Protein AF-A0A8I1AGE9-F1 (afdb_monomer_lite)

Organism: Thermoactinomyces intermedius (NCBI:txid2024)

Sequence (93 aa):
MTFSQLKESVLVKGDESTYSWNEPWRRHLVDNLEFLVKQLWDAGIEEVYIGGSFCTDAPQPGDLDAYFVLDIGDVNDRDIAIDCIFDGQYKAS

Radius of gyration: 15.95 Å; chains: 1; bounding box: 42×20×40 Å

Structure (mmCIF, N/CA/C/O backbone):
data_AF-A0A8I1AGE9-F1
#
_entry.id   AF-A0A8I1AGE9-F1
#
loop_
_atom_site.group_PDB
_atom_site.id
_atom_site.type_symbol
_atom_site.label_atom_id
_atom_site.label_alt_id
_atom_site.label_comp_id
_atom_site.label_asym_id
_atom_site.label_entity_id
_atom_site.label_seq_id
_atom_site.pdbx_PDB_ins_code
_atom_site.Cartn_x
_atom_site.Cartn_y
_atom_site.Cartn_z
_atom_site.occupancy
_atom_site.B_iso_or_equiv
_atom_site.auth_seq_id
_atom_site.auth_comp_id
_atom_site.auth_asym_id
_atom_site.auth_atom_id
_atom_site.pdbx_PDB_model_num
ATOM 1 N N . MET A 1 1 ? 5.240 -6.168 8.257 1.00 85.56 1 MET A N 1
ATOM 2 C CA . MET A 1 1 ? 6.115 -5.556 7.229 1.00 85.56 1 MET A CA 1
ATOM 3 C C . MET A 1 1 ? 5.832 -4.062 7.217 1.00 85.56 1 MET A C 1
ATOM 5 O O . MET A 1 1 ? 4.665 -3.708 7.260 1.00 85.56 1 MET A O 1
ATOM 9 N N . THR A 1 2 ? 6.845 -3.195 7.217 1.00 93.88 2 THR A N 1
ATOM 10 C CA . THR A 1 2 ? 6.653 -1.732 7.121 1.00 93.88 2 THR A CA 1
ATOM 11 C C . THR A 1 2 ? 6.567 -1.272 5.661 1.00 93.88 2 THR A C 1
ATOM 13 O O . THR A 1 2 ? 7.006 -1.992 4.763 1.00 93.88 2 THR A O 1
ATOM 16 N N . PHE A 1 3 ? 6.076 -0.054 5.402 1.00 96.38 3 PHE A N 1
ATOM 17 C CA . PHE A 1 3 ? 6.072 0.512 4.043 1.00 96.38 3 PHE A CA 1
ATOM 18 C C . PHE A 1 3 ? 7.473 0.638 3.451 1.00 96.38 3 PHE A C 1
ATOM 20 O O . PHE A 1 3 ? 7.675 0.309 2.285 1.00 96.38 3 PHE A O 1
ATOM 27 N N . SER A 1 4 ? 8.463 1.024 4.260 1.00 97.25 4 SER A N 1
ATOM 28 C CA . SER A 1 4 ? 9.860 1.036 3.822 1.00 97.25 4 SER A CA 1
ATOM 29 C C . SER A 1 4 ? 10.336 -0.362 3.426 1.00 97.25 4 SER A C 1
ATOM 31 O O . SER A 1 4 ? 10.983 -0.510 2.400 1.00 97.25 4 SER A O 1
ATOM 33 N N . GLN A 1 5 ? 9.975 -1.406 4.180 1.00 97.44 5 GLN A N 1
ATOM 34 C CA . GLN A 1 5 ? 10.316 -2.786 3.812 1.00 97.44 5 GLN A CA 1
ATOM 35 C C . GLN A 1 5 ? 9.614 -3.236 2.523 1.00 97.44 5 GLN A C 1
ATOM 37 O O . GLN A 1 5 ? 10.247 -3.875 1.688 1.00 97.44 5 GLN A O 1
ATOM 42 N N . LEU A 1 6 ? 8.340 -2.880 2.328 1.00 96.81 6 LEU A N 1
ATOM 43 C CA . LEU A 1 6 ? 7.596 -3.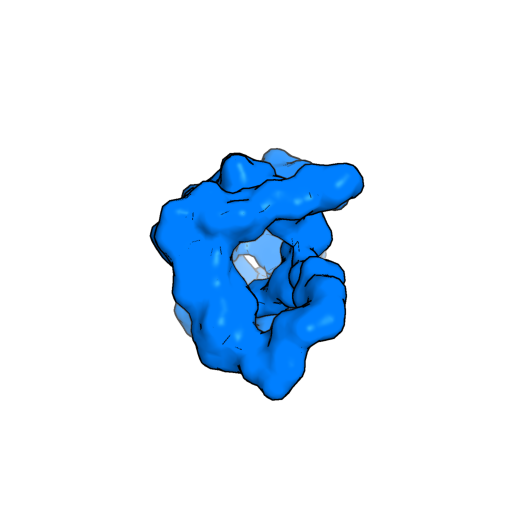201 1.105 1.00 96.81 6 LEU A CA 1
ATOM 44 C C . LEU A 1 6 ? 8.212 -2.524 -0.129 1.00 96.81 6 LEU A C 1
ATOM 46 O O . LEU A 1 6 ? 8.421 -3.182 -1.147 1.00 96.81 6 LEU A O 1
ATOM 50 N N . LYS A 1 7 ? 8.565 -1.239 -0.017 1.00 97.31 7 LYS A N 1
ATOM 51 C CA . LYS A 1 7 ? 9.231 -0.452 -1.071 1.00 97.31 7 LYS A CA 1
ATOM 52 C C . LYS A 1 7 ? 10.592 -1.015 -1.483 1.00 97.31 7 LYS A C 1
ATOM 54 O O . LYS A 1 7 ? 11.015 -0.820 -2.619 1.00 97.31 7 LYS A O 1
ATOM 59 N N . GLU A 1 8 ? 11.255 -1.722 -0.574 1.00 97.25 8 GLU A N 1
ATOM 60 C CA . GLU A 1 8 ? 12.547 -2.365 -0.816 1.00 97.25 8 GLU A CA 1
ATOM 61 C C . GLU A 1 8 ? 12.432 -3.851 -1.189 1.00 97.25 8 GLU A C 1
ATOM 63 O O . GLU A 1 8 ? 13.446 -4.494 -1.458 1.00 97.25 8 GLU A O 1
ATOM 68 N N . SER A 1 9 ? 11.217 -4.402 -1.216 1.00 96.25 9 SER A N 1
ATOM 69 C CA . SER A 1 9 ? 10.971 -5.815 -1.501 1.00 96.25 9 SER A CA 1
ATOM 70 C C . SER A 1 9 ? 10.990 -6.138 -2.998 1.00 96.25 9 SER A C 1
ATOM 72 O O . SER A 1 9 ? 10.875 -5.257 -3.856 1.00 96.25 9 SER A O 1
ATOM 74 N N . VAL A 1 10 ? 11.029 -7.439 -3.304 1.00 95.00 10 VAL A N 1
ATOM 75 C CA . VAL A 1 10 ? 10.892 -7.975 -4.668 1.00 95.00 10 VAL A CA 1
ATOM 76 C C . VAL A 1 10 ? 9.594 -7.528 -5.351 1.00 95.00 10 VAL A C 1
ATOM 78 O O . VAL A 1 10 ? 9.569 -7.349 -6.561 1.00 95.00 10 VAL A O 1
ATOM 81 N N . LEU A 1 11 ? 8.530 -7.247 -4.589 1.00 95.50 11 LEU A N 1
ATOM 82 C CA . LEU A 1 11 ? 7.253 -6.780 -5.138 1.00 95.50 11 LEU A CA 1
ATOM 83 C C . LEU A 1 11 ? 7.336 -5.370 -5.737 1.00 95.50 11 LEU A C 1
ATOM 85 O O . LEU A 1 11 ? 6.466 -4.994 -6.519 1.00 95.50 11 LEU A O 1
ATOM 89 N N . VAL A 1 12 ? 8.358 -4.586 -5.390 1.00 96.44 12 VAL A N 1
ATOM 90 C CA . VAL A 1 12 ? 8.581 -3.251 -5.961 1.00 96.44 12 VAL A CA 1
ATOM 91 C C . VAL A 1 12 ? 9.809 -3.249 -6.856 1.00 96.44 12 VAL A C 1
ATOM 93 O O . VAL A 1 12 ? 9.696 -2.830 -8.002 1.00 96.44 12 VAL A O 1
ATOM 96 N N . LYS A 1 13 ? 10.941 -3.791 -6.398 1.00 95.56 13 LYS A N 1
ATOM 97 C CA . LYS A 1 13 ? 12.204 -3.788 -7.157 1.00 95.56 13 LYS A CA 1
ATOM 98 C C . LYS A 1 13 ? 12.292 -4.846 -8.257 1.00 95.56 13 LYS A C 1
ATOM 100 O O . LYS A 1 13 ? 13.074 -4.691 -9.187 1.00 95.56 13 LYS A O 1
ATOM 105 N N . GLY A 1 14 ? 11.495 -5.906 -8.159 1.00 93.06 14 GLY A N 1
ATOM 106 C CA . GLY A 1 14 ? 11.645 -7.086 -9.002 1.00 93.06 14 GLY A CA 1
ATOM 107 C C . GLY A 1 14 ? 12.807 -7.961 -8.538 1.00 93.06 14 GLY A C 1
ATOM 108 O O . GLY A 1 14 ? 13.519 -7.642 -7.585 1.00 93.06 14 GLY A O 1
ATOM 109 N N . ASP A 1 15 ? 12.969 -9.100 -9.198 1.00 89.56 15 ASP A N 1
ATOM 110 C CA . ASP A 1 15 ? 13.991 -10.118 -8.925 1.00 89.56 15 ASP A CA 1
ATOM 111 C C . ASP A 1 15 ? 15.107 -10.133 -9.987 1.00 89.56 15 ASP A C 1
ATOM 113 O O . ASP A 1 15 ? 15.828 -11.119 -10.114 1.00 89.56 15 ASP A O 1
ATOM 117 N N . GLU A 1 16 ? 15.208 -9.064 -10.786 1.00 81.31 16 GLU A N 1
ATOM 118 C CA . GLU A 1 16 ? 16.097 -8.920 -11.953 1.00 81.31 16 GLU A CA 1
ATOM 119 C C . GLU A 1 16 ? 15.829 -9.912 -13.107 1.00 81.31 16 GLU A C 1
ATOM 121 O O . GLU A 1 16 ? 16.400 -9.757 -14.188 1.00 81.31 16 GLU A O 1
ATOM 126 N N . SER A 1 17 ? 14.927 -10.888 -12.939 1.00 80.69 17 SER A N 1
ATOM 127 C CA . SER A 1 17 ? 14.594 -11.877 -13.973 1.00 80.69 17 SER A CA 1
ATOM 128 C C . SER A 1 17 ? 13.588 -11.337 -14.997 1.00 80.69 17 SER A C 1
ATOM 130 O O . SER A 1 17 ? 13.586 -11.745 -16.162 1.00 80.69 17 SER A O 1
ATOM 132 N N . THR A 1 18 ? 12.765 -10.369 -14.585 1.00 75.94 18 THR A N 1
ATOM 133 C CA . THR A 1 18 ? 11.729 -9.756 -15.422 1.00 75.94 18 THR A CA 1
ATOM 134 C C . THR A 1 18 ? 12.208 -8.434 -16.021 1.00 75.94 18 THR A C 1
ATOM 136 O O . THR A 1 18 ? 12.206 -7.396 -15.363 1.00 75.94 18 THR A O 1
ATOM 139 N N . TYR A 1 19 ? 12.556 -8.443 -17.312 1.00 74.75 19 TYR A N 1
ATOM 140 C CA . TYR A 1 19 ? 13.091 -7.265 -18.019 1.00 74.75 19 TYR A CA 1
ATOM 141 C C . TYR A 1 19 ? 12.119 -6.070 -18.082 1.00 74.75 19 TYR A C 1
ATOM 143 O O . TYR A 1 19 ? 12.533 -4.929 -18.255 1.00 74.75 19 TYR A O 1
ATOM 151 N N . SER A 1 20 ? 10.815 -6.321 -17.951 1.00 88.69 20 SER A N 1
ATOM 152 C CA . SER A 1 20 ? 9.754 -5.312 -18.043 1.00 88.69 20 SER A CA 1
ATOM 153 C C . SER A 1 20 ? 9.199 -4.867 -16.685 1.00 88.69 20 SER A C 1
ATOM 155 O O . SER A 1 20 ? 8.123 -4.274 -16.639 1.00 88.69 20 SER A O 1
ATOM 157 N N . TRP A 1 21 ? 9.880 -5.175 -15.578 1.00 94.94 21 TRP A N 1
ATOM 158 C CA . TRP A 1 21 ? 9.391 -4.840 -14.244 1.00 94.94 21 TRP A CA 1
ATOM 159 C C . TRP A 1 21 ? 9.347 -3.325 -14.019 1.00 94.94 21 TRP A C 1
ATOM 161 O O . TRP A 1 21 ? 10.379 -2.655 -13.955 1.00 94.94 21 TRP A O 1
ATOM 171 N N . ASN A 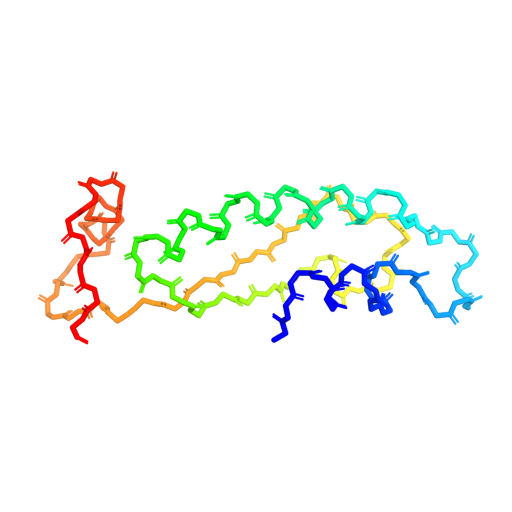1 22 ? 8.144 -2.765 -13.896 1.00 95.25 22 ASN A N 1
ATOM 172 C CA . ASN A 1 22 ? 7.971 -1.325 -13.747 1.00 95.25 22 ASN A CA 1
ATOM 173 C C . ASN A 1 22 ? 8.065 -0.911 -12.268 1.00 95.25 22 ASN A C 1
ATOM 175 O O . ASN A 1 22 ? 7.050 -0.659 -11.611 1.00 95.25 22 ASN A O 1
ATOM 179 N N . GLU A 1 23 ? 9.294 -0.845 -11.741 1.00 95.62 23 GLU A N 1
ATOM 180 C CA . GLU A 1 23 ? 9.556 -0.410 -10.360 1.00 95.62 23 GLU A CA 1
ATOM 181 C C . GLU A 1 23 ? 8.944 0.971 -10.049 1.00 95.62 23 GLU A C 1
ATOM 183 O O . GLU A 1 23 ? 8.242 1.073 -9.038 1.00 95.62 23 GLU A O 1
ATOM 188 N N . PRO A 1 24 ? 9.141 2.032 -10.866 1.00 96.88 24 PRO A N 1
ATOM 189 C CA . PRO A 1 24 ? 8.589 3.350 -10.550 1.00 96.88 24 PRO A CA 1
ATOM 190 C C . PRO A 1 24 ? 7.067 3.335 -10.386 1.00 96.88 24 PRO A C 1
ATOM 192 O O . PRO A 1 24 ? 6.537 3.969 -9.473 1.00 96.88 24 PRO A O 1
ATOM 195 N N . TRP A 1 25 ? 6.363 2.573 -11.227 1.00 97.00 25 TRP A N 1
ATOM 196 C CA . TRP A 1 25 ? 4.915 2.420 -11.119 1.00 97.00 25 TRP A CA 1
ATOM 197 C C . TRP A 1 25 ? 4.501 1.668 -9.853 1.00 97.00 25 TRP A C 1
ATOM 199 O O . TRP A 1 25 ? 3.634 2.126 -9.113 1.00 97.00 25 TRP A O 1
ATOM 209 N N . ARG A 1 26 ? 5.156 0.545 -9.547 1.00 97.31 26 ARG A N 1
ATOM 210 C CA . ARG A 1 26 ? 4.877 -0.225 -8.326 1.00 97.31 26 ARG A CA 1
ATOM 211 C C . ARG A 1 26 ? 5.151 0.597 -7.065 1.00 97.31 26 ARG A C 1
ATOM 213 O O . ARG A 1 26 ? 4.368 0.534 -6.121 1.00 97.31 26 ARG A O 1
ATOM 220 N N . ARG A 1 27 ? 6.200 1.425 -7.063 1.00 97.88 27 ARG A N 1
ATOM 221 C CA . ARG A 1 27 ? 6.483 2.374 -5.976 1.00 97.88 27 ARG A CA 1
ATOM 222 C C . ARG A 1 27 ? 5.364 3.405 -5.819 1.00 97.88 27 ARG A C 1
ATOM 224 O O . ARG A 1 27 ? 4.907 3.607 -4.699 1.00 97.88 27 ARG A O 1
ATOM 231 N N . HIS A 1 28 ? 4.875 3.969 -6.925 1.00 97.69 28 HIS A N 1
ATOM 232 C CA . HIS A 1 28 ? 3.731 4.885 -6.917 1.00 97.69 28 HIS A CA 1
ATOM 233 C C . HIS A 1 28 ? 2.467 4.241 -6.321 1.00 97.69 28 HIS A C 1
ATOM 235 O O . HIS A 1 28 ? 1.793 4.858 -5.498 1.00 97.69 28 HIS A O 1
ATOM 241 N N . LEU A 1 29 ? 2.171 2.984 -6.669 1.00 97.44 29 LEU A N 1
ATOM 242 C CA . LEU A 1 29 ? 1.047 2.252 -6.074 1.00 97.44 29 LEU A CA 1
ATOM 243 C C . LEU A 1 29 ? 1.213 2.066 -4.558 1.00 97.44 29 LEU A C 1
ATOM 245 O O . LEU A 1 29 ? 0.256 2.250 -3.807 1.00 97.44 29 LEU A O 1
ATOM 249 N N . VAL A 1 30 ? 2.427 1.754 -4.092 1.00 97.62 30 VAL A N 1
ATOM 250 C CA . VAL A 1 30 ? 2.715 1.623 -2.655 1.00 97.62 30 VAL A CA 1
ATOM 251 C C . VAL A 1 30 ? 2.626 2.966 -1.922 1.00 97.62 30 VAL A C 1
ATOM 253 O O . VAL A 1 30 ? 2.160 2.992 -0.786 1.00 97.62 30 VAL A O 1
ATOM 256 N N . ASP A 1 31 ? 3.025 4.078 -2.546 1.00 97.50 31 ASP A N 1
ATOM 257 C CA . ASP A 1 31 ? 2.865 5.418 -1.964 1.00 97.50 31 ASP A CA 1
ATOM 258 C C . ASP A 1 31 ? 1.378 5.767 -1.761 1.00 97.50 31 ASP A C 1
ATOM 260 O O . ASP A 1 31 ? 0.995 6.266 -0.699 1.00 97.50 31 ASP A O 1
ATOM 264 N N . ASN A 1 32 ? 0.525 5.439 -2.738 1.00 96.19 32 ASN A N 1
ATOM 265 C CA . ASN A 1 32 ? -0.925 5.628 -2.627 1.00 96.19 32 ASN A CA 1
ATOM 266 C C . ASN A 1 32 ? -1.536 4.725 -1.543 1.00 96.19 3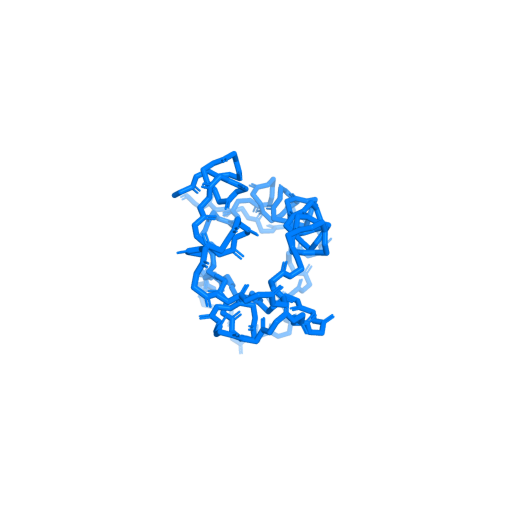2 ASN A C 1
ATOM 268 O O . ASN A 1 32 ? -2.356 5.183 -0.746 1.00 96.19 32 ASN A O 1
ATOM 272 N N . LEU A 1 33 ? -1.111 3.458 -1.472 1.00 95.81 33 LEU A N 1
ATOM 273 C CA . LEU A 1 33 ? -1.537 2.539 -0.416 1.00 95.81 33 LEU A CA 1
ATOM 274 C C . LEU A 1 33 ? -1.145 3.061 0.972 1.00 95.81 33 LEU A C 1
ATOM 276 O O . LEU A 1 33 ? -1.966 3.033 1.883 1.00 95.81 33 LEU A O 1
ATOM 280 N N . GLU A 1 34 ? 0.088 3.545 1.142 1.00 96.62 34 GLU A N 1
ATOM 281 C CA . GLU A 1 34 ? 0.574 4.069 2.422 1.00 96.62 34 GLU A CA 1
ATOM 282 C C . GLU A 1 34 ? -0.304 5.211 2.943 1.00 96.62 34 GLU A C 1
ATOM 284 O O . GLU A 1 34 ? -0.596 5.271 4.139 1.00 96.62 34 GLU A O 1
ATOM 289 N N . PHE A 1 35 ? -0.763 6.090 2.053 1.00 94.75 35 PHE A N 1
ATOM 290 C CA . PHE A 1 35 ? -1.675 7.171 2.417 1.00 94.75 35 PHE A CA 1
ATOM 291 C C . PHE A 1 35 ? -3.033 6.658 2.926 1.00 94.75 35 PHE A C 1
ATOM 293 O O . PHE A 1 35 ? -3.563 7.189 3.903 1.00 94.75 35 PHE A O 1
ATOM 300 N N . LEU A 1 36 ? -3.596 5.624 2.296 1.00 92.25 36 LEU A N 1
ATOM 301 C CA . LEU A 1 36 ? -4.890 5.047 2.683 1.00 92.25 36 LEU A CA 1
ATOM 302 C C . LEU A 1 36 ? -4.792 4.223 3.971 1.00 92.25 36 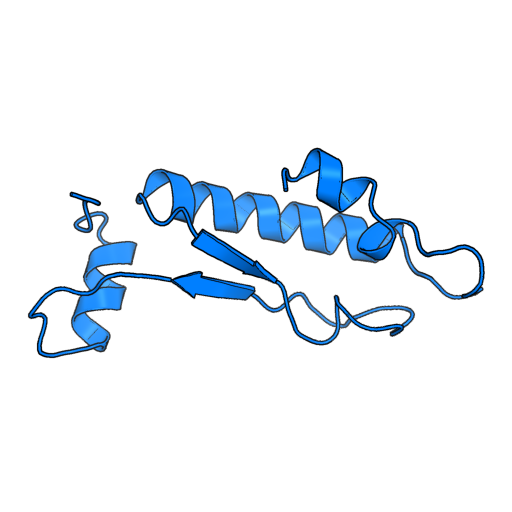LEU A C 1
ATOM 304 O O . LEU A 1 36 ? -5.604 4.376 4.877 1.00 92.25 36 LEU A O 1
ATOM 308 N N . VAL A 1 37 ? -3.766 3.384 4.088 1.00 93.75 37 VAL A N 1
ATOM 309 C CA . VAL A 1 37 ? -3.585 2.501 5.247 1.00 93.75 37 VAL A CA 1
ATOM 310 C C . VAL A 1 37 ? -3.283 3.282 6.518 1.00 93.75 37 VAL A C 1
ATOM 312 O O . VAL A 1 37 ? -3.758 2.896 7.578 1.00 93.75 37 VAL A O 1
ATOM 315 N N . LYS A 1 38 ? -2.564 4.408 6.439 1.00 93.31 38 LYS A N 1
ATOM 316 C CA . LYS A 1 38 ? -2.371 5.272 7.615 1.00 93.31 38 LYS A CA 1
ATOM 317 C C . LYS A 1 38 ? -3.692 5.792 8.181 1.00 93.31 38 LYS A C 1
ATOM 319 O O . LYS A 1 38 ? -3.833 5.837 9.392 1.00 93.31 38 LYS A O 1
ATOM 324 N N . GLN A 1 39 ? -4.669 6.105 7.328 1.00 89.50 39 GLN A N 1
ATOM 325 C CA . GLN A 1 39 ? -6.001 6.513 7.787 1.00 89.50 39 GLN A CA 1
ATOM 326 C C . GLN A 1 39 ? -6.747 5.355 8.464 1.00 89.50 39 GLN A C 1
ATOM 328 O O . GLN A 1 39 ? -7.414 5.566 9.471 1.00 89.50 39 GLN A O 1
ATOM 333 N N . LEU A 1 40 ? -6.598 4.126 7.954 1.00 88.69 40 LEU A N 1
ATOM 334 C CA . LEU A 1 40 ? -7.139 2.927 8.607 1.00 88.69 40 LEU A CA 1
ATOM 335 C C . LEU A 1 40 ? -6.481 2.688 9.976 1.00 88.69 40 LEU A C 1
ATOM 337 O O . LEU A 1 40 ? -7.178 2.427 10.953 1.00 88.69 40 LEU A O 1
ATOM 341 N N . TRP A 1 41 ? -5.159 2.845 10.070 1.00 89.88 41 TRP A N 1
ATOM 342 C CA . TRP A 1 41 ? -4.420 2.749 11.332 1.00 89.88 41 TRP A CA 1
ATOM 343 C C . TRP A 1 41 ? -4.848 3.818 12.338 1.00 89.88 41 TRP A C 1
ATOM 345 O O . TRP A 1 41 ? -5.055 3.496 13.504 1.00 89.88 41 TRP A O 1
ATOM 355 N N . ASP A 1 42 ? -5.052 5.059 11.893 1.00 87.19 42 ASP A N 1
ATOM 356 C CA . ASP A 1 42 ? -5.564 6.141 12.743 1.00 87.19 42 ASP A CA 1
ATOM 357 C C . ASP A 1 42 ? -6.988 5.845 13.260 1.00 87.19 42 ASP A C 1
ATOM 359 O O . ASP A 1 42 ? -7.357 6.289 14.348 1.00 87.19 42 ASP A O 1
ATOM 363 N N . ALA A 1 43 ? -7.768 5.050 12.519 1.00 83.06 43 ALA A N 1
ATOM 364 C CA . ALA A 1 43 ? -9.070 4.533 12.935 1.00 83.06 43 ALA A CA 1
ATOM 365 C C . ALA A 1 43 ? -8.989 3.246 13.787 1.00 83.06 43 ALA A C 1
ATOM 367 O O . ALA A 1 43 ? -10.022 2.717 14.184 1.00 83.06 43 ALA A O 1
ATOM 368 N N . GLY A 1 44 ? -7.795 2.726 14.091 1.00 85.00 44 GLY A N 1
ATOM 369 C CA . GLY A 1 44 ? -7.606 1.504 14.885 1.00 85.00 44 GLY A CA 1
ATOM 370 C C . GLY A 1 44 ? -7.756 0.193 14.102 1.00 85.00 44 GLY A C 1
ATOM 371 O O . GLY A 1 44 ? -7.911 -0.867 14.705 1.00 85.00 44 GLY A O 1
ATOM 372 N N . ILE A 1 45 ? -7.722 0.241 12.768 1.00 87.12 45 ILE A N 1
ATOM 373 C CA . ILE A 1 45 ? -7.765 -0.934 11.887 1.00 87.12 45 ILE A CA 1
ATOM 374 C C . ILE A 1 45 ? -6.333 -1.282 11.481 1.00 87.12 45 ILE A C 1
ATOM 376 O O . ILE A 1 45 ? -5.825 -0.784 10.480 1.00 87.12 45 ILE A O 1
ATOM 380 N N . GLU A 1 46 ? -5.658 -2.113 12.272 1.00 88.88 46 GLU A N 1
ATOM 381 C CA . GLU A 1 46 ? -4.212 -2.347 12.131 1.00 88.88 46 GLU A CA 1
ATOM 382 C C . GLU A 1 46 ? -3.849 -3.431 11.100 1.00 88.88 46 GLU A C 1
ATOM 384 O O . GLU A 1 46 ? -2.790 -3.369 10.464 1.00 88.88 46 GLU A O 1
ATOM 389 N N . GLU A 1 47 ? -4.732 -4.412 10.899 1.00 91.44 47 GLU A N 1
ATOM 390 C CA . GLU A 1 47 ? -4.483 -5.577 10.048 1.00 91.44 47 GLU A CA 1
ATOM 391 C C . GLU A 1 47 ? -4.921 -5.326 8.602 1.00 91.44 47 GLU A C 1
ATOM 393 O O . GLU A 1 47 ? -6.099 -5.442 8.262 1.00 91.44 47 GLU A O 1
ATOM 398 N N . VAL A 1 48 ? -3.950 -5.016 7.735 1.00 92.62 48 VAL A N 1
ATOM 399 C CA . VAL A 1 48 ? -4.155 -4.800 6.295 1.00 92.62 48 VAL A CA 1
ATOM 400 C C . VAL A 1 48 ? -3.295 -5.758 5.472 1.00 92.62 48 VAL A C 1
ATOM 402 O O . VAL A 1 48 ? -2.089 -5.891 5.695 1.00 92.62 48 VAL A O 1
ATOM 405 N N . TYR A 1 49 ? -3.907 -6.382 4.469 1.00 94.69 49 TYR A N 1
ATOM 406 C CA . TYR A 1 49 ? -3.292 -7.363 3.583 1.00 94.69 49 TYR A CA 1
ATOM 407 C C . TYR A 1 49 ? -3.392 -6.917 2.125 1.00 94.69 49 TYR A C 1
ATOM 409 O O . TYR A 1 49 ? -4.443 -6.468 1.675 1.00 94.69 49 TYR A O 1
ATOM 417 N N . ILE A 1 50 ? -2.295 -7.073 1.380 1.00 94.62 50 ILE A N 1
ATOM 418 C CA . ILE A 1 50 ? -2.187 -6.711 -0.042 1.00 94.62 50 ILE A CA 1
ATOM 419 C C . ILE A 1 50 ? -2.314 -7.976 -0.890 1.00 94.62 50 ILE A C 1
ATOM 421 O O . ILE A 1 50 ? -1.725 -9.011 -0.561 1.00 94.62 50 ILE A O 1
ATOM 425 N N . GLY A 1 51 ? -3.045 -7.892 -1.997 1.00 93.69 51 GLY A N 1
ATOM 426 C CA . GLY A 1 51 ? -3.252 -9.003 -2.916 1.00 93.69 51 GLY A CA 1
ATOM 427 C C . GLY A 1 51 ? -3.316 -8.567 -4.375 1.00 93.69 51 GLY A C 1
ATOM 428 O O . GLY A 1 51 ? -2.714 -7.574 -4.784 1.00 93.69 51 GLY A O 1
ATOM 429 N N . GLY A 1 52 ? -4.043 -9.361 -5.160 1.00 93.06 52 GLY A N 1
ATOM 430 C CA . GLY A 1 52 ? -4.345 -9.045 -6.549 1.00 93.06 52 GLY A CA 1
ATOM 431 C C . GLY A 1 52 ? -3.129 -9.014 -7.470 1.00 93.06 52 GLY A C 1
ATOM 432 O O . GLY A 1 52 ? -2.113 -9.669 -7.221 1.00 93.06 52 GLY A O 1
ATOM 433 N N . SER A 1 53 ? -3.253 -8.259 -8.565 1.00 93.25 53 SER A N 1
ATOM 434 C CA . SER A 1 53 ? -2.262 -8.259 -9.653 1.00 93.25 53 SER A CA 1
ATOM 435 C C . SER A 1 53 ? -0.888 -7.733 -9.219 1.00 93.25 53 SER A C 1
ATOM 437 O O . SER A 1 53 ? 0.138 -8.169 -9.746 1.00 93.25 53 SER A O 1
ATOM 439 N N . PHE A 1 54 ? -0.840 -6.874 -8.199 1.00 95.50 54 PHE A N 1
ATOM 440 C CA . PHE A 1 54 ? 0.401 -6.364 -7.619 1.00 95.50 54 PHE A CA 1
ATOM 441 C C . PHE A 1 54 ? 1.298 -7.478 -7.052 1.00 95.50 54 PHE A C 1
ATOM 443 O O . PHE A 1 54 ? 2.521 -7.423 -7.199 1.00 95.50 54 PHE A O 1
ATOM 450 N N . CYS A 1 55 ? 0.707 -8.521 -6.464 1.00 94.75 55 CYS A N 1
ATOM 451 C CA . CYS A 1 55 ? 1.425 -9.653 -5.866 1.00 94.75 55 CYS A CA 1
ATOM 452 C C . CYS A 1 55 ? 1.804 -10.754 -6.877 1.00 94.75 55 CYS A C 1
ATOM 454 O O . CYS A 1 55 ? 2.172 -11.856 -6.475 1.00 94.75 55 CYS A O 1
ATOM 456 N N . THR A 1 56 ? 1.704 -10.473 -8.178 1.00 92.69 56 THR A N 1
ATOM 457 C CA . THR A 1 56 ? 2.044 -11.403 -9.266 1.00 92.69 56 THR A CA 1
ATOM 458 C C . THR A 1 56 ? 3.272 -10.930 -10.050 1.00 92.69 56 THR A C 1
ATOM 460 O O . THR A 1 56 ? 3.808 -9.845 -9.801 1.00 92.69 56 THR A O 1
ATOM 463 N N . ASP A 1 57 ? 3.688 -11.727 -11.034 1.00 91.12 57 ASP A N 1
ATOM 464 C CA . ASP A 1 57 ? 4.754 -11.420 -11.992 1.00 91.12 57 ASP A CA 1
ATOM 465 C C . ASP A 1 57 ? 4.326 -10.439 -13.106 1.00 91.12 57 ASP A C 1
ATOM 467 O O . ASP A 1 57 ? 5.086 -10.182 -14.041 1.00 91.12 57 ASP A O 1
ATOM 471 N N . ALA A 1 58 ? 3.133 -9.836 -12.999 1.00 90.50 58 ALA A N 1
ATOM 472 C CA . ALA A 1 58 ? 2.669 -8.808 -13.922 1.00 90.50 58 ALA A CA 1
ATOM 473 C C . ALA A 1 58 ? 3.700 -7.660 -14.039 1.00 90.50 58 ALA A C 1
ATOM 475 O O . ALA A 1 58 ? 3.987 -6.991 -13.039 1.00 90.50 58 ALA A O 1
ATOM 476 N N . PRO A 1 59 ? 4.224 -7.359 -15.244 1.00 88.25 59 PRO A N 1
ATOM 477 C CA . PRO A 1 59 ? 5.236 -6.316 -15.436 1.00 88.25 59 PRO A CA 1
ATOM 478 C C . PRO A 1 59 ? 4.817 -4.942 -14.903 1.00 88.25 59 PRO A C 1
ATOM 480 O O . PRO A 1 59 ? 5.602 -4.228 -14.277 1.00 88.25 59 PRO A O 1
ATOM 483 N N . GLN A 1 60 ? 3.548 -4.602 -15.126 1.00 93.06 60 GLN A N 1
ATOM 484 C CA . GLN A 1 60 ? 2.909 -3.386 -14.654 1.00 93.06 60 GLN A CA 1
ATOM 485 C C . GLN A 1 60 ? 1.483 -3.733 -14.192 1.00 93.06 60 GLN A C 1
ATOM 487 O O . GLN A 1 60 ? 0.603 -3.879 -15.042 1.00 93.06 60 GLN A O 1
ATOM 492 N N . PRO A 1 61 ? 1.240 -3.912 -12.880 1.00 94.81 61 PRO A N 1
ATOM 493 C CA . PRO A 1 61 ? -0.113 -4.116 -12.359 1.00 94.81 61 PRO A CA 1
ATOM 494 C C . PRO A 1 61 ? -0.983 -2.880 -12.627 1.00 94.81 61 PRO A C 1
ATOM 496 O O . PRO A 1 61 ? -0.462 -1.767 -12.696 1.00 94.81 61 PRO A O 1
ATOM 499 N N . GLY A 1 62 ? -2.291 -3.062 -12.812 1.00 93.81 62 GLY A N 1
ATOM 500 C CA . GLY A 1 62 ? -3.204 -1.945 -13.092 1.00 93.81 62 GLY A CA 1
ATOM 501 C C . GLY A 1 62 ? -3.384 -1.035 -11.878 1.00 93.81 62 GLY A C 1
ATOM 502 O O . GLY A 1 62 ? -3.229 0.181 -11.971 1.00 93.81 62 GLY A O 1
ATOM 503 N N . ASP A 1 63 ? -3.651 -1.657 -10.739 1.00 93.56 63 ASP A N 1
ATOM 504 C CA . ASP A 1 63 ? -3.920 -1.064 -9.437 1.00 93.56 63 ASP A CA 1
ATOM 505 C C . ASP A 1 63 ? -3.344 -1.949 -8.314 1.00 93.56 63 ASP A C 1
ATOM 507 O O . ASP A 1 63 ? -2.567 -2.880 -8.557 1.00 93.56 63 ASP A O 1
ATOM 511 N N . LEU A 1 64 ? -3.657 -1.599 -7.065 1.00 92.62 64 LEU A N 1
ATOM 512 C CA . LEU A 1 64 ? -3.257 -2.348 -5.882 1.00 92.62 64 LEU A CA 1
ATOM 513 C C . LEU A 1 64 ? -4.502 -2.692 -5.067 1.00 92.62 64 LEU A C 1
ATOM 515 O O . LEU A 1 64 ? -5.175 -1.807 -4.541 1.00 92.62 64 LEU A O 1
ATOM 519 N N . ASP A 1 65 ? -4.755 -3.991 -4.937 1.00 93.69 65 ASP A N 1
ATOM 520 C CA . ASP A 1 65 ? -5.855 -4.537 -4.152 1.00 93.69 65 ASP A CA 1
ATOM 521 C C . ASP A 1 65 ? -5.428 -4.767 -2.700 1.00 93.69 65 ASP A C 1
ATOM 523 O O . ASP A 1 65 ? -4.381 -5.369 -2.430 1.00 93.69 65 ASP A O 1
ATOM 527 N N . ALA A 1 66 ? -6.264 -4.346 -1.752 1.00 93.12 66 ALA A N 1
ATOM 528 C CA . ALA A 1 66 ? -6.058 -4.609 -0.335 1.00 93.12 66 ALA A CA 1
ATOM 529 C C . ALA A 1 66 ? -7.376 -4.930 0.376 1.00 93.12 66 ALA A C 1
ATOM 531 O O . ALA A 1 66 ? -8.441 -4.450 -0.008 1.00 93.12 66 ALA A O 1
ATOM 532 N N . TYR A 1 67 ? -7.287 -5.724 1.438 1.00 92.12 67 TYR A N 1
ATOM 533 C CA . TYR A 1 67 ? -8.376 -5.942 2.386 1.00 92.12 67 TYR A CA 1
ATOM 534 C C . TYR A 1 67 ? -7.856 -5.753 3.808 1.00 92.12 67 TYR A C 1
ATOM 536 O O . TYR A 1 67 ? -6.669 -5.940 4.077 1.00 92.12 67 TYR A O 1
ATOM 544 N N . PHE A 1 68 ? -8.745 -5.380 4.720 1.00 91.06 68 PHE A N 1
ATOM 545 C CA . PHE A 1 68 ? -8.434 -5.242 6.136 1.00 91.06 68 PHE A CA 1
ATOM 546 C C . PHE A 1 68 ? -9.359 -6.118 6.971 1.00 91.06 68 PHE A C 1
ATOM 548 O O . PHE A 1 68 ? -10.454 -6.480 6.530 1.00 91.06 68 PHE A O 1
ATOM 555 N N . VAL A 1 69 ? -8.898 -6.482 8.162 1.00 86.00 69 VAL A N 1
ATOM 556 C CA . VAL A 1 69 ? -9.694 -7.249 9.120 1.00 86.00 69 VAL A CA 1
ATOM 557 C C . VAL A 1 69 ? -10.307 -6.284 10.119 1.00 86.00 69 VAL A C 1
ATOM 559 O O . VAL A 1 69 ? -9.638 -5.398 10.646 1.00 86.00 69 VAL A O 1
ATOM 562 N N . LEU A 1 70 ? -11.601 -6.460 10.352 1.00 80.31 70 LEU A N 1
ATOM 563 C CA . LEU A 1 70 ? -12.366 -5.697 11.318 1.00 80.31 70 LEU A CA 1
ATOM 564 C C . LEU A 1 70 ? -13.149 -6.682 12.176 1.00 80.31 70 LEU A C 1
ATOM 566 O O . LEU A 1 70 ? -13.922 -7.477 11.634 1.00 80.31 70 LEU A O 1
ATOM 570 N N . ASP A 1 71 ? -12.956 -6.621 13.491 1.00 75.62 71 ASP A N 1
ATOM 571 C CA . ASP A 1 71 ? -13.846 -7.307 14.419 1.00 75.62 71 ASP A CA 1
ATOM 572 C C . ASP A 1 71 ? -15.086 -6.437 14.612 1.00 75.62 71 ASP A C 1
ATOM 574 O O . ASP A 1 71 ? -15.114 -5.448 15.347 1.00 75.62 71 ASP A O 1
ATOM 578 N N . ILE A 1 72 ? -16.109 -6.769 13.841 1.00 66.81 72 ILE A N 1
ATOM 579 C CA . ILE A 1 72 ? -17.434 -6.216 14.022 1.00 66.81 72 ILE A CA 1
ATOM 580 C C . ILE A 1 72 ? -18.031 -7.055 15.151 1.00 66.81 72 ILE A C 1
ATOM 582 O O . ILE A 1 72 ? -18.266 -8.241 14.941 1.00 66.81 72 ILE A O 1
ATOM 586 N N . GLY A 1 73 ? -18.253 -6.467 16.335 1.00 65.44 73 GLY A N 1
ATOM 587 C CA . GLY A 1 73 ? -18.997 -7.121 17.425 1.00 65.44 73 GLY A CA 1
ATOM 588 C C . GLY A 1 73 ? -20.425 -7.521 17.002 1.00 65.44 73 GLY A C 1
ATOM 589 O O . GLY A 1 73 ? -20.703 -7.705 15.825 1.00 65.44 73 GLY A O 1
ATOM 590 N N . ASP A 1 74 ? -21.397 -7.601 17.918 1.00 53.06 74 ASP A N 1
ATOM 591 C CA . ASP A 1 74 ? -22.815 -7.909 17.588 1.00 53.06 74 ASP A CA 1
ATOM 592 C C . ASP A 1 74 ? -23.533 -6.804 16.750 1.00 53.06 74 ASP A C 1
ATOM 594 O O . ASP A 1 74 ? -24.705 -6.480 16.954 1.00 53.06 74 ASP A O 1
ATOM 598 N N . VAL A 1 75 ? -22.855 -6.173 15.789 1.00 57.2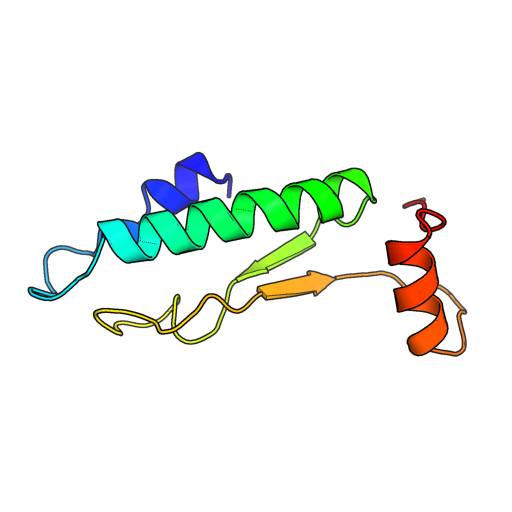5 75 VAL A N 1
ATOM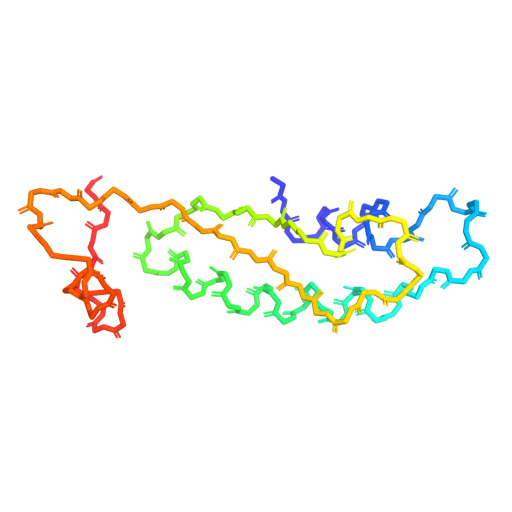 599 C CA . VAL A 1 75 ? -23.472 -5.327 14.773 1.00 57.25 75 VAL A CA 1
ATOM 600 C C . VAL A 1 75 ? -24.109 -6.265 13.748 1.00 57.25 75 VAL A C 1
ATOM 602 O O . VAL A 1 75 ? -23.445 -6.863 12.907 1.00 57.25 75 VAL A O 1
ATOM 605 N N . ASN A 1 76 ? -25.432 -6.401 13.835 1.00 59.69 76 ASN A N 1
ATOM 606 C CA . ASN A 1 76 ? -26.254 -7.238 12.951 1.00 59.69 76 ASN A CA 1
ATOM 607 C C . ASN A 1 76 ? -26.247 -6.800 11.472 1.00 59.69 76 ASN A C 1
ATOM 609 O O . ASN A 1 76 ? -26.947 -7.406 10.661 1.00 59.69 76 ASN A O 1
ATOM 613 N N . ASP A 1 77 ? -25.499 -5.754 11.117 1.00 63.38 77 ASP A N 1
ATOM 614 C CA . ASP A 1 77 ? -25.515 -5.159 9.789 1.00 63.38 77 ASP A CA 1
ATOM 615 C C . ASP A 1 77 ? -24.119 -4.686 9.357 1.00 63.38 77 ASP A C 1
ATOM 617 O O . ASP A 1 77 ? -23.431 -3.957 10.077 1.00 63.38 77 ASP A O 1
ATOM 621 N N . ARG A 1 78 ? -23.705 -5.115 8.162 1.00 59.25 78 ARG A N 1
ATOM 622 C CA . ARG A 1 78 ? -22.395 -4.804 7.572 1.00 59.25 78 ARG A CA 1
ATOM 623 C C . ARG A 1 78 ? -22.322 -3.370 7.056 1.00 59.25 78 ARG A C 1
ATOM 625 O O . ARG A 1 78 ? -21.229 -2.809 7.045 1.00 59.25 78 ARG A O 1
ATOM 632 N N . ASP A 1 79 ? -23.455 -2.784 6.675 1.00 62.50 79 ASP A N 1
ATOM 633 C CA . ASP A 1 79 ? -23.490 -1.413 6.157 1.00 62.50 79 ASP A CA 1
ATOM 634 C C . ASP A 1 79 ? -23.237 -0.401 7.289 1.00 62.50 79 ASP A C 1
ATOM 636 O O . ASP A 1 79 ? -22.480 0.553 7.122 1.00 62.50 79 ASP A O 1
ATOM 640 N N . ILE A 1 80 ? -23.739 -0.692 8.495 1.00 59.88 80 ILE A N 1
ATOM 641 C CA . ILE A 1 80 ? -23.499 0.121 9.700 1.00 59.88 80 ILE A CA 1
ATOM 642 C C . ILE A 1 80 ? -22.017 0.100 10.102 1.00 59.88 80 ILE A C 1
ATOM 644 O O . ILE A 1 80 ? -21.483 1.107 10.560 1.00 59.88 80 ILE A O 1
ATOM 648 N N . ALA A 1 81 ? -21.326 -1.030 9.919 1.00 62.06 81 ALA A N 1
ATOM 649 C CA . ALA A 1 81 ? -19.907 -1.134 10.250 1.00 62.06 81 ALA A CA 1
ATOM 650 C C . ALA A 1 81 ? -19.039 -0.210 9.379 1.00 62.06 81 ALA A C 1
ATOM 652 O O . ALA A 1 81 ? -18.081 0.376 9.880 1.00 62.06 81 ALA A O 1
ATOM 653 N N . ILE A 1 82 ? -19.393 -0.048 8.101 1.00 66.38 82 ILE A N 1
ATOM 654 C CA . ILE A 1 82 ? -18.700 0.862 7.183 1.00 66.38 82 ILE A CA 1
ATOM 655 C C . ILE A 1 82 ? -18.933 2.323 7.590 1.00 66.38 82 ILE A C 1
ATOM 657 O O . ILE A 1 82 ? -17.968 3.086 7.676 1.00 66.38 82 ILE A O 1
ATOM 661 N N . ASP A 1 83 ? -20.172 2.696 7.915 1.00 65.31 83 ASP A N 1
ATOM 662 C CA . ASP A 1 83 ? -20.493 4.046 8.394 1.00 65.31 83 ASP A CA 1
ATOM 663 C C . ASP A 1 83 ? -19.756 4.367 9.705 1.00 65.31 83 ASP A C 1
ATOM 665 O O . ASP A 1 83 ? -19.171 5.439 9.844 1.00 65.31 83 ASP A O 1
ATOM 669 N N . CYS A 1 84 ? -19.653 3.412 10.639 1.00 60.84 84 CYS A N 1
ATOM 670 C CA . CYS A 1 84 ? -18.883 3.596 11.874 1.00 60.84 84 CYS A CA 1
ATOM 671 C C . CYS A 1 84 ? -17.389 3.878 11.636 1.00 60.84 84 CYS A C 1
ATOM 673 O O . CYS A 1 84 ? -16.779 4.604 12.429 1.00 60.84 84 CYS A O 1
ATOM 675 N N . ILE A 1 85 ? -16.796 3.312 10.581 1.00 65.69 85 ILE A N 1
ATOM 676 C CA . ILE A 1 85 ? -15.399 3.574 10.209 1.00 65.69 85 ILE A CA 1
ATOM 677 C C . ILE A 1 85 ? -15.264 4.992 9.649 1.00 65.69 85 ILE A C 1
ATOM 679 O O . ILE A 1 85 ? -14.394 5.744 10.089 1.00 65.69 85 ILE A O 1
ATOM 683 N N . PHE A 1 86 ? -16.131 5.377 8.710 1.00 65.75 86 PHE A N 1
ATOM 684 C CA . PHE A 1 86 ? -16.039 6.682 8.049 1.00 65.75 86 PHE A CA 1
ATOM 685 C C . PHE A 1 86 ? -16.470 7.855 8.940 1.00 65.75 86 PHE A C 1
ATOM 687 O O . PHE A 1 86 ? -15.931 8.953 8.794 1.00 65.75 86 PHE A O 1
ATOM 694 N N . ASP A 1 87 ? -17.342 7.614 9.919 1.00 67.50 87 ASP A N 1
ATOM 695 C CA . ASP A 1 87 ? -17.764 8.610 10.911 1.00 67.50 87 ASP A CA 1
ATOM 696 C C . ASP A 1 87 ? -16.814 8.701 12.124 1.00 67.50 87 ASP A C 1
ATOM 698 O O . ASP A 1 87 ? -17.061 9.470 13.059 1.00 67.50 87 ASP A O 1
ATOM 702 N N . GLY A 1 88 ? -15.726 7.917 12.142 1.00 57.53 88 GLY A N 1
ATOM 703 C CA . GLY A 1 88 ? -14.734 7.913 13.224 1.00 57.53 88 GLY A CA 1
ATOM 704 C C . GLY A 1 88 ? -15.274 7.394 14.563 1.00 57.53 88 GLY A C 1
ATOM 705 O O . GLY A 1 88 ? -14.764 7.754 15.627 1.00 57.53 88 GLY A O 1
ATOM 706 N N . GLN A 1 89 ? -16.338 6.589 14.526 1.00 59.50 89 GLN A N 1
ATOM 707 C CA . GLN A 1 89 ? -16.985 6.026 15.715 1.00 59.50 89 GLN A CA 1
ATOM 708 C C . GLN A 1 89 ? -16.416 4.662 16.107 1.00 59.50 89 GLN A C 1
ATOM 710 O O . GLN A 1 89 ? -16.591 4.238 17.252 1.00 59.50 89 GLN A O 1
ATOM 715 N N . TYR A 1 90 ? -15.719 3.984 15.192 1.00 59.12 90 TYR A N 1
ATOM 716 C CA . TYR A 1 90 ? -15.005 2.759 15.517 1.00 59.12 90 TYR A CA 1
ATOM 717 C C . TYR A 1 90 ? -13.855 3.056 16.490 1.00 59.12 90 TYR A C 1
ATOM 719 O O . TYR A 1 90 ? -13.004 3.912 16.247 1.00 59.12 90 TYR A O 1
ATOM 727 N N . LYS A 1 91 ? -13.850 2.348 17.621 1.00 54.00 91 LYS A N 1
ATOM 728 C CA . LYS A 1 91 ? -12.742 2.329 18.574 1.00 54.00 91 LYS A CA 1
ATOM 729 C C . LYS A 1 91 ? -12.372 0.878 18.814 1.00 54.00 91 LYS A C 1
ATOM 731 O O . LYS A 1 91 ? -13.174 0.143 19.386 1.00 54.00 91 LYS A O 1
ATOM 736 N N . ALA A 1 92 ? -11.177 0.488 18.378 1.00 52.91 92 ALA A N 1
ATOM 737 C CA . ALA A 1 92 ? -10.597 -0.789 18.766 1.00 52.91 92 ALA A CA 1
ATOM 738 C C . ALA A 1 92 ? -10.531 -0.857 20.305 1.00 52.91 92 ALA A C 1
ATOM 740 O O . ALA A 1 92 ? -10.108 0.108 20.952 1.00 52.91 92 ALA A O 1
ATOM 741 N N . SER A 1 93 ? -11.051 -1.949 20.869 1.00 52.91 93 SER A N 1
ATOM 742 C CA . SER A 1 93 ? -11.140 -2.205 22.313 1.00 52.91 93 SER A CA 1
ATOM 743 C C . SER A 1 93 ? -9.803 -2.582 22.931 1.00 52.91 93 SER A C 1
ATOM 745 O O . SER A 1 93 ? -9.108 -3.403 22.293 1.00 52.91 93 SER A O 1
#

Foldseek 3Di:
DDLVVVLVDCLQVNPVPQPLADNVQLNVQSVVVVVVVVLCVVLVQNAKDWDDPSPDPPNHDPHIDMDTDDPDDPPVDPVVVVVCSVVSVRDDD

InterPro domains:
  IPR053860 Protein of unknown function DUF6932 [PF22014] (15-75)

Secondary structure (DSSP, 8-state):
--HHHHHTSHHHH--SS-TT--HHHHHHHHHHHHHHHHHHHHTT---EEEEGGGGSS-SS-SS-EEEE-----S-S-HHHHHHHHHTT-----

pLDDT: mean 84.67, std 14.33, range [52.91, 97.88]